Protein AF-A0A1C7I9Q0-F1 (afdb_monomer_lite)

Structure (mmCIF, N/CA/C/O backbone):
data_AF-A0A1C7I9Q0-F1
#
_entry.id   AF-A0A1C7I9Q0-F1
#
loop_
_atom_site.group_PDB
_atom_site.id
_atom_site.type_symbol
_atom_site.label_atom_id
_atom_site.label_alt_id
_atom_site.label_comp_id
_atom_site.label_asym_id
_atom_site.label_entity_id
_atom_site.label_seq_id
_atom_site.pdbx_PDB_ins_code
_atom_site.Cartn_x
_atom_site.Cartn_y
_atom_site.Cartn_z
_atom_site.occupancy
_atom_site.B_iso_or_equiv
_atom_site.auth_seq_id
_atom_site.auth_comp_id
_atom_site.auth_asym_id
_atom_site.auth_atom_id
_atom_site.pdbx_PDB_model_num
ATOM 1 N N . MET A 1 1 ? 4.141 -6.464 14.739 1.00 82.06 1 MET A N 1
ATOM 2 C CA . MET A 1 1 ? 3.468 -5.251 14.259 1.00 82.06 1 MET A CA 1
ATOM 3 C C . MET A 1 1 ? 2.076 -5.661 13.773 1.00 82.06 1 MET A C 1
ATOM 5 O O . MET A 1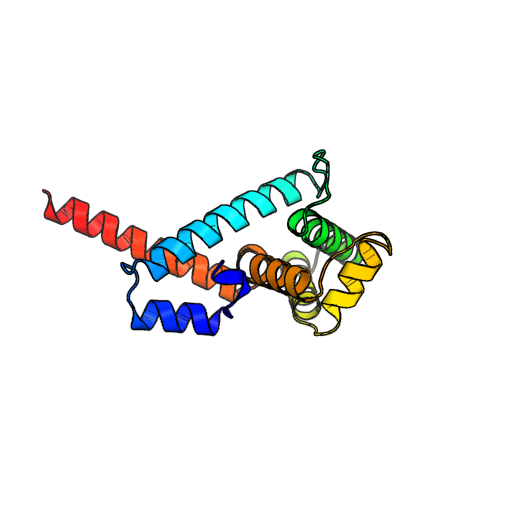 1 ? 1.941 -6.787 13.293 1.00 82.06 1 MET A O 1
ATOM 9 N N . TYR A 1 2 ? 1.028 -4.889 14.077 1.00 86.94 2 TYR A N 1
ATOM 10 C CA . TYR A 1 2 ? -0.375 -5.216 13.763 1.00 86.94 2 TYR A CA 1
ATOM 11 C C . TYR A 1 2 ? -0.584 -5.373 12.254 1.00 86.94 2 TYR A C 1
ATOM 13 O O . TYR A 1 2 ? -1.171 -6.362 11.822 1.00 86.94 2 TYR A O 1
ATOM 21 N N . LEU A 1 3 ? 0.000 -4.474 11.464 1.00 85.62 3 LEU A N 1
ATOM 22 C CA . LEU A 1 3 ? -0.082 -4.434 10.005 1.00 85.62 3 LEU A CA 1
ATOM 23 C C . LEU A 1 3 ? 0.580 -5.644 9.322 1.00 85.62 3 LEU A C 1
ATOM 25 O O . LEU A 1 3 ? 0.310 -5.917 8.162 1.00 85.62 3 LEU A O 1
ATOM 29 N N . GLU A 1 4 ? 1.441 -6.390 10.021 1.00 83.06 4 GLU A N 1
ATOM 30 C CA . GLU A 1 4 ? 2.060 -7.624 9.500 1.00 83.06 4 GLU A CA 1
ATOM 31 C C . GLU A 1 4 ? 1.244 -8.884 9.813 1.00 83.06 4 GLU A C 1
ATOM 33 O O . GLU A 1 4 ? 1.512 -9.958 9.272 1.00 83.06 4 GLU A O 1
ATOM 38 N N . ARG A 1 5 ? 0.334 -8.795 10.787 1.00 84.88 5 ARG A N 1
ATOM 39 C CA . ARG A 1 5 ? -0.348 -9.951 11.389 1.00 84.88 5 ARG A CA 1
ATOM 40 C C . ARG A 1 5 ? -1.840 -9.966 11.121 1.00 84.88 5 ARG A C 1
ATOM 42 O O . ARG A 1 5 ? -2.438 -11.028 11.249 1.00 84.88 5 ARG A O 1
ATOM 49 N N . MET A 1 6 ? -2.408 -8.808 10.817 1.00 86.44 6 MET A N 1
ATOM 50 C CA . MET A 1 6 ? -3.830 -8.604 10.618 1.00 86.44 6 MET A CA 1
ATOM 51 C C . MET A 1 6 ? -4.057 -7.949 9.262 1.00 86.44 6 MET A C 1
ATOM 53 O O . MET A 1 6 ? -3.278 -7.109 8.809 1.00 86.44 6 MET A O 1
ATOM 57 N N . THR A 1 7 ? -5.141 -8.347 8.621 1.00 85.00 7 THR A N 1
ATOM 58 C CA . THR A 1 7 ? -5.667 -7.707 7.422 1.00 85.00 7 THR A CA 1
ATOM 59 C C . THR A 1 7 ? -6.297 -6.357 7.763 1.00 85.00 7 THR A C 1
ATOM 61 O O . THR A 1 7 ? -6.607 -6.060 8.918 1.00 85.00 7 THR A O 1
ATOM 64 N N . ILE A 1 8 ? -6.515 -5.533 6.738 1.00 84.12 8 ILE A N 1
ATOM 65 C CA . ILE A 1 8 ? -7.165 -4.222 6.877 1.00 84.12 8 ILE A CA 1
ATOM 66 C C . ILE A 1 8 ? -8.559 -4.364 7.510 1.00 84.12 8 ILE A C 1
ATOM 68 O O . ILE A 1 8 ? -8.910 -3.578 8.389 1.00 84.12 8 ILE A O 1
ATOM 72 N N . ASP A 1 9 ? -9.320 -5.388 7.116 1.00 86.69 9 ASP A N 1
ATOM 73 C CA . ASP A 1 9 ? -10.661 -5.646 7.649 1.00 86.69 9 ASP A CA 1
ATOM 74 C C . ASP A 1 9 ? -10.617 -6.044 9.132 1.00 86.69 9 ASP A C 1
ATOM 76 O O . ASP A 1 9 ? -11.370 -5.501 9.938 1.00 86.69 9 ASP A O 1
ATOM 80 N N . GLU A 1 10 ? -9.680 -6.913 9.523 1.00 90.62 10 GLU A N 1
ATOM 81 C CA . GLU A 1 10 ? -9.492 -7.303 10.927 1.00 90.62 10 GLU A CA 1
ATOM 82 C C . GLU A 1 10 ? -9.035 -6.123 11.795 1.00 90.62 10 GLU A C 1
ATOM 84 O O . GLU A 1 10 ? -9.452 -5.994 12.946 1.00 90.62 10 GLU A O 1
ATOM 89 N N . ILE A 1 11 ? -8.179 -5.245 11.262 1.00 89.56 11 ILE A N 1
ATOM 90 C CA . ILE A 1 11 ? -7.752 -4.021 11.953 1.00 89.56 11 ILE A CA 1
ATOM 91 C C . ILE A 1 11 ? -8.944 -3.089 12.156 1.00 89.56 11 ILE A C 1
ATOM 93 O O . ILE A 1 11 ? -9.132 -2.552 13.248 1.00 89.56 11 ILE A O 1
ATOM 97 N N . ARG A 1 12 ? -9.762 -2.909 11.119 1.00 87.06 12 ARG A N 1
ATOM 98 C CA . ARG A 1 12 ? -10.961 -2.082 11.191 1.00 87.06 12 ARG A CA 1
ATOM 99 C C . ARG A 1 12 ? -11.947 -2.628 12.224 1.00 87.06 12 ARG A C 1
ATOM 101 O O . ARG A 1 12 ? -12.391 -1.869 13.078 1.00 87.06 12 ARG A O 1
ATOM 108 N N . GLU A 1 13 ? -12.232 -3.927 12.203 1.00 91.19 13 GLU A N 1
ATOM 109 C CA . GLU A 1 13 ? -13.110 -4.579 13.182 1.00 91.19 13 GLU A CA 1
ATOM 110 C C . GLU A 1 13 ? -12.553 -4.472 14.614 1.00 91.19 13 GLU A C 1
ATOM 112 O O . GLU A 1 13 ? -13.288 -4.202 15.571 1.00 91.19 13 GLU A O 1
ATOM 117 N N . LEU A 1 14 ? -11.233 -4.610 14.783 1.00 91.75 14 LEU A N 1
ATOM 118 C CA . LEU A 1 14 ? -10.575 -4.413 16.074 1.00 91.75 14 LEU A CA 1
ATOM 119 C C . LEU A 1 14 ? -10.771 -2.980 16.587 1.00 91.75 14 LEU A C 1
ATOM 121 O O . LEU A 1 14 ? -11.105 -2.790 17.754 1.00 91.75 14 LEU A O 1
ATOM 125 N N . ILE A 1 15 ? -10.602 -1.972 15.733 1.00 89.94 15 ILE A N 1
ATOM 126 C CA . ILE A 1 15 ? -10.779 -0.566 16.117 1.00 89.94 15 ILE A CA 1
ATOM 127 C C . ILE A 1 15 ? -12.254 -0.251 16.395 1.00 89.94 15 ILE A C 1
ATOM 129 O O . ILE A 1 15 ? -12.553 0.411 17.388 1.00 89.94 15 ILE A O 1
ATOM 133 N N . GLU A 1 16 ? -13.181 -0.745 15.573 1.00 88.12 16 GLU A N 1
ATOM 134 C CA . GLU A 1 16 ? -14.624 -0.566 15.777 1.00 88.12 16 GLU A CA 1
ATOM 135 C C . GLU A 1 16 ? -15.091 -1.209 17.096 1.00 88.12 16 GLU A C 1
ATOM 137 O O . GLU A 1 16 ? -15.904 -0.625 17.813 1.00 88.12 16 GLU A O 1
ATOM 142 N N . SER A 1 17 ? -14.535 -2.368 17.466 1.00 92.75 17 SER A N 1
ATOM 143 C CA . SER A 1 17 ? -14.893 -3.078 18.703 1.00 92.75 17 SER A CA 1
ATOM 144 C C . SER A 1 17 ? -14.226 -2.519 19.965 1.00 92.75 17 SER A C 1
ATOM 146 O O . SER A 1 17 ? -14.853 -2.476 21.025 1.00 92.75 17 SER A O 1
ATOM 148 N N . LYS A 1 18 ? -12.959 -2.097 19.886 1.00 90.75 18 LYS A N 1
ATOM 149 C CA . LYS A 1 18 ? -12.181 -1.579 21.029 1.00 90.75 18 LYS A CA 1
ATOM 150 C C . LYS A 1 18 ? -12.328 -0.072 21.223 1.00 90.75 18 LYS A C 1
ATOM 152 O O . LYS A 1 18 ? -12.072 0.436 22.314 1.00 90.75 18 LYS A O 1
ATOM 157 N N . GLY A 1 19 ? -12.749 0.632 20.180 1.00 86.06 19 GLY A N 1
ATOM 158 C CA . GLY A 1 19 ? -12.837 2.081 20.119 1.00 86.06 19 GLY A CA 1
ATOM 159 C C . GLY A 1 19 ? -11.521 2.743 19.705 1.00 86.06 19 GLY A C 1
ATOM 160 O O . GLY A 1 19 ? -10.423 2.262 19.986 1.00 86.06 19 GLY A O 1
ATOM 161 N N . TYR A 1 20 ? -11.638 3.920 19.091 1.00 85.38 20 TYR A N 1
ATOM 162 C CA . TYR A 1 20 ? -10.515 4.715 18.574 1.00 85.38 20 TYR A CA 1
ATOM 163 C C . TYR A 1 20 ? -9.562 5.268 19.653 1.00 85.38 20 TYR A C 1
ATOM 165 O O . TYR A 1 20 ? -8.468 5.715 19.327 1.00 85.38 20 TYR A O 1
ATOM 173 N N . GLN A 1 21 ? -9.958 5.238 20.933 1.00 82.69 21 GLN A N 1
ATOM 174 C CA . GLN A 1 21 ? -9.106 5.606 22.078 1.00 82.69 21 GLN A CA 1
ATOM 175 C C . GLN A 1 21 ? -8.382 4.414 22.713 1.00 82.69 21 GLN A C 1
ATOM 177 O O . GLN A 1 21 ? -7.651 4.583 23.689 1.00 82.69 21 GLN A O 1
ATOM 182 N N . SER A 1 22 ? -8.614 3.205 22.205 1.00 89.25 22 SER A N 1
ATOM 183 C CA . SER A 1 22 ? -7.950 2.015 22.719 1.00 89.25 22 SER A CA 1
ATOM 184 C C . SER A 1 22 ? -6.440 2.083 22.505 1.00 89.25 22 SER A C 1
ATOM 186 O O . SER A 1 22 ? -5.934 2.756 21.601 1.00 89.25 22 SER A O 1
ATOM 188 N N . PHE A 1 23 ? -5.711 1.351 23.346 1.00 89.44 23 PHE A N 1
ATOM 189 C CA . PHE A 1 23 ? -4.272 1.185 23.180 1.00 89.44 23 PHE A CA 1
ATOM 190 C C . PHE A 1 23 ? -3.949 0.567 21.812 1.00 89.44 23 PHE A C 1
ATOM 192 O O . PHE A 1 23 ? -3.001 0.981 21.151 1.00 89.44 23 PHE A O 1
ATOM 199 N N . GLU A 1 24 ? -4.776 -0.379 21.365 1.00 90.94 24 GLU A N 1
ATOM 200 C CA . GLU A 1 24 ? -4.678 -1.035 20.067 1.00 90.94 24 GLU A CA 1
ATOM 201 C C . GLU A 1 24 ? -4.771 -0.026 18.914 1.00 90.94 24 GLU A C 1
ATOM 203 O O . GLU A 1 24 ? -3.885 -0.003 18.061 1.00 90.94 24 GLU A O 1
ATOM 208 N N . ALA A 1 25 ? -5.777 0.855 18.915 1.00 88.56 25 ALA A N 1
ATOM 209 C CA . ALA A 1 25 ? -5.946 1.872 17.875 1.00 88.56 25 ALA A CA 1
ATOM 210 C C . ALA A 1 25 ? -4.766 2.860 17.820 1.00 88.56 25 ALA A C 1
ATOM 212 O O . ALA A 1 25 ? -4.290 3.196 16.735 1.00 88.56 25 ALA A O 1
ATOM 213 N N . MET A 1 26 ? -4.255 3.287 18.979 1.00 88.69 26 MET A N 1
ATOM 214 C CA . MET A 1 26 ? -3.087 4.174 19.052 1.00 88.69 26 MET A CA 1
ATOM 215 C C . MET A 1 26 ? -1.811 3.494 18.544 1.00 88.69 26 MET A C 1
ATOM 217 O O . MET A 1 26 ? -1.051 4.103 17.794 1.00 88.69 26 MET A O 1
ATOM 221 N N . ALA A 1 27 ? -1.596 2.225 18.902 1.00 91.44 27 ALA A N 1
ATOM 222 C CA . ALA A 1 27 ? -0.456 1.450 18.422 1.00 91.44 27 ALA A CA 1
ATOM 223 C C . ALA A 1 27 ? -0.516 1.231 16.902 1.00 91.44 27 ALA A C 1
ATOM 225 O O . ALA A 1 27 ? 0.497 1.371 16.220 1.00 91.44 27 ALA A O 1
ATOM 226 N N . ILE A 1 28 ? -1.704 0.939 16.360 1.00 90.38 28 ILE A N 1
ATOM 227 C CA . ILE A 1 28 ? -1.926 0.816 14.913 1.00 90.38 28 ILE A CA 1
ATOM 228 C C . ILE A 1 28 ? -1.625 2.140 14.207 1.00 90.38 28 ILE A C 1
ATOM 230 O O . ILE A 1 28 ? -0.945 2.139 13.185 1.00 90.38 28 ILE A O 1
ATOM 234 N N . LEU A 1 29 ? -2.082 3.271 14.750 1.00 88.88 29 LEU A N 1
ATOM 235 C CA . LEU A 1 29 ? -1.790 4.577 14.165 1.00 88.88 29 LEU A CA 1
ATOM 236 C C . LEU A 1 29 ? -0.290 4.862 14.110 1.00 88.88 29 LEU A C 1
ATOM 238 O O . LEU A 1 29 ? 0.212 5.282 13.070 1.00 88.88 29 LEU A O 1
ATOM 242 N N . GLU A 1 30 ? 0.410 4.664 15.225 1.00 89.75 30 GLU A N 1
ATOM 243 C CA . GLU A 1 30 ? 1.852 4.892 15.293 1.00 89.75 30 GLU A CA 1
ATOM 244 C C . GLU A 1 30 ? 2.588 4.005 14.281 1.00 89.75 30 GLU A C 1
ATOM 246 O O . GLU A 1 30 ? 3.494 4.458 13.579 1.00 89.75 30 GLU A O 1
ATOM 251 N N . GLU A 1 31 ? 2.160 2.751 14.152 1.00 90.75 31 GLU A N 1
ATOM 252 C CA . GLU A 1 31 ? 2.712 1.806 13.190 1.00 90.75 31 GLU A CA 1
ATOM 253 C C . GLU A 1 31 ? 2.462 2.234 11.738 1.00 90.75 31 GLU A C 1
ATOM 255 O O . GLU A 1 31 ? 3.385 2.183 10.918 1.00 90.75 31 GLU A O 1
ATOM 260 N N . ILE A 1 32 ? 1.254 2.712 11.422 1.00 89.19 32 ILE A N 1
ATOM 261 C CA . ILE A 1 32 ? 0.925 3.249 10.099 1.00 89.19 32 ILE A CA 1
ATOM 262 C C . ILE A 1 32 ? 1.762 4.496 9.806 1.00 89.19 32 ILE A C 1
ATOM 264 O O . ILE A 1 32 ? 2.353 4.593 8.732 1.00 89.19 32 ILE A O 1
ATOM 268 N N . GLU A 1 33 ? 1.845 5.450 10.734 1.00 89.25 33 GLU A N 1
ATOM 269 C CA . GLU A 1 33 ? 2.581 6.697 10.521 1.00 89.25 33 GLU A CA 1
ATOM 270 C C . GLU A 1 33 ? 4.082 6.440 10.333 1.00 89.25 33 GLU A C 1
ATOM 272 O O . GLU A 1 33 ? 4.712 7.027 9.447 1.00 89.25 33 GLU A O 1
ATOM 277 N N . ASN A 1 34 ? 4.657 5.527 11.116 1.00 89.25 34 ASN A N 1
ATOM 278 C CA . ASN A 1 34 ? 6.058 5.144 10.984 1.00 89.25 34 ASN A CA 1
ATOM 279 C C . ASN A 1 34 ? 6.326 4.424 9.662 1.00 89.25 34 ASN A C 1
ATOM 281 O O . ASN A 1 34 ? 7.249 4.814 8.945 1.00 89.25 34 ASN A O 1
ATOM 285 N N . SER A 1 35 ? 5.495 3.441 9.301 1.00 89.19 35 SER A N 1
ATOM 286 C CA . SER A 1 35 ? 5.615 2.731 8.020 1.00 89.19 35 SER A CA 1
ATOM 287 C C . SER A 1 35 ? 5.485 3.708 6.857 1.00 89.19 35 SER A C 1
ATOM 289 O O . SER A 1 35 ? 6.320 3.726 5.954 1.00 89.19 35 SER A O 1
ATOM 291 N N . LYS A 1 36 ? 4.507 4.619 6.933 1.00 89.25 36 LYS A N 1
ATOM 292 C CA . LYS A 1 36 ? 4.284 5.620 5.901 1.00 89.25 36 LYS A CA 1
ATOM 293 C C . LYS A 1 36 ? 5.512 6.509 5.700 1.00 89.25 36 LYS A C 1
ATOM 295 O O . LYS A 1 36 ? 5.960 6.697 4.574 1.00 89.25 36 LYS A O 1
ATOM 300 N N . ARG A 1 37 ? 6.089 7.021 6.793 1.00 89.38 37 ARG A N 1
ATOM 301 C CA . ARG A 1 37 ? 7.302 7.856 6.754 1.00 89.38 37 ARG A CA 1
ATOM 302 C C . ARG A 1 37 ? 8.500 7.118 6.161 1.00 89.38 37 ARG A C 1
ATOM 304 O O . ARG A 1 37 ? 9.276 7.743 5.443 1.00 89.38 37 ARG A O 1
ATOM 311 N N . ILE A 1 38 ? 8.676 5.835 6.479 1.00 88.94 38 ILE A N 1
ATOM 312 C CA . ILE A 1 38 ? 9.766 5.011 5.936 1.00 88.94 38 ILE A CA 1
ATOM 313 C C . ILE A 1 38 ? 9.599 4.871 4.424 1.00 88.94 38 ILE A C 1
ATOM 315 O O . ILE A 1 38 ? 10.495 5.239 3.667 1.00 88.94 38 ILE A O 1
ATOM 319 N N . TYR A 1 39 ? 8.427 4.438 3.970 1.00 89.12 39 TYR A N 1
ATOM 320 C CA . TYR A 1 39 ? 8.171 4.254 2.547 1.00 89.12 39 TYR A CA 1
ATOM 321 C C . TYR A 1 39 ? 8.208 5.563 1.757 1.00 89.12 39 TYR A C 1
ATOM 323 O O . TYR A 1 39 ? 8.788 5.586 0.678 1.00 89.12 39 TYR A O 1
ATOM 331 N N . ASP A 1 40 ? 7.675 6.666 2.291 1.00 89.81 40 ASP A N 1
ATOM 332 C CA . ASP A 1 40 ? 7.762 7.986 1.649 1.00 89.81 40 ASP A CA 1
ATOM 333 C C . ASP A 1 40 ? 9.222 8.414 1.450 1.00 89.81 40 ASP A C 1
ATOM 335 O O . ASP A 1 40 ? 9.586 8.922 0.387 1.00 89.81 40 ASP A O 1
ATOM 339 N N . ARG A 1 41 ? 10.083 8.174 2.449 1.00 89.44 41 ARG A N 1
ATOM 340 C CA . ARG A 1 41 ? 11.523 8.449 2.342 1.00 89.44 41 ARG A CA 1
ATOM 341 C C . ARG A 1 41 ? 12.188 7.565 1.300 1.00 89.44 41 ARG A C 1
ATOM 343 O O . ARG A 1 41 ? 12.930 8.086 0.474 1.00 89.44 41 ARG A O 1
ATOM 350 N N . LEU A 1 42 ? 11.906 6.264 1.314 1.00 88.31 42 LEU A N 1
ATOM 351 C CA . LEU A 1 42 ? 12.455 5.321 0.344 1.00 88.31 42 LEU A CA 1
ATOM 352 C C . LEU A 1 42 ? 12.010 5.673 -1.078 1.00 88.31 42 LEU A C 1
ATOM 354 O O . LEU A 1 42 ? 12.847 5.734 -1.969 1.00 88.31 42 LEU A O 1
ATOM 358 N N . ILE A 1 43 ? 10.731 5.985 -1.296 1.00 88.69 43 ILE A N 1
ATOM 359 C CA . ILE A 1 43 ? 10.202 6.417 -2.598 1.00 88.69 43 ILE A CA 1
ATOM 360 C C . ILE A 1 43 ? 10.880 7.716 -3.047 1.00 88.69 43 ILE A C 1
ATOM 362 O O . ILE A 1 43 ? 11.334 7.806 -4.188 1.00 88.69 43 ILE A O 1
ATOM 366 N N . ALA A 1 44 ? 11.012 8.705 -2.158 1.00 88.75 44 ALA A N 1
ATOM 367 C CA . ALA A 1 44 ? 11.712 9.953 -2.465 1.00 88.75 44 ALA A CA 1
ATOM 368 C C . ALA A 1 44 ? 13.191 9.712 -2.822 1.00 88.75 44 ALA A C 1
ATOM 370 O O . ALA A 1 44 ? 13.707 10.323 -3.757 1.00 88.75 44 ALA A O 1
ATOM 371 N N . ALA A 1 45 ? 13.845 8.777 -2.131 1.00 87.00 45 ALA A N 1
ATOM 372 C CA . ALA A 1 45 ? 15.204 8.319 -2.405 1.00 87.00 45 ALA A CA 1
ATOM 373 C C . ALA A 1 45 ? 15.296 7.288 -3.551 1.00 87.00 45 ALA A C 1
ATOM 375 O O . ALA A 1 45 ? 16.363 6.718 -3.769 1.00 87.00 45 ALA A O 1
ATOM 376 N N . GLN A 1 46 ? 14.203 7.027 -4.281 1.00 84.62 46 GLN A N 1
ATOM 377 C CA . GLN A 1 46 ? 14.126 6.054 -5.382 1.00 84.62 46 GLN A CA 1
ATOM 378 C C . GLN A 1 46 ? 14.521 4.613 -4.990 1.00 84.62 46 GLN A C 1
ATOM 380 O O . GLN A 1 46 ? 15.017 3.842 -5.811 1.00 84.62 46 GLN A O 1
ATOM 385 N N . GLY A 1 47 ? 14.335 4.235 -3.725 1.00 79.88 47 GLY A N 1
ATOM 386 C CA . GLY A 1 47 ? 14.730 2.935 -3.179 1.00 79.88 47 GLY A CA 1
ATOM 387 C C . GLY A 1 47 ? 16.245 2.782 -2.991 1.00 79.88 47 GLY A C 1
ATOM 388 O O . GLY A 1 47 ? 16.774 1.668 -2.951 1.00 79.88 47 GLY A O 1
ATOM 389 N N . VAL A 1 48 ? 16.986 3.891 -2.914 1.00 75.06 48 VAL A N 1
ATOM 390 C CA . VAL A 1 48 ? 18.434 3.883 -2.680 1.00 75.06 48 VAL A CA 1
ATOM 391 C C . VAL A 1 48 ? 18.719 4.295 -1.237 1.00 75.06 48 VAL A C 1
ATOM 393 O O . VAL A 1 48 ? 19.012 5.453 -0.954 1.00 75.06 48 VAL A O 1
ATOM 396 N N . GLU A 1 49 ? 18.669 3.337 -0.310 1.00 63.25 49 GLU A N 1
ATOM 397 C CA . GLU A 1 49 ? 19.240 3.510 1.031 1.00 63.25 49 GLU A CA 1
ATOM 398 C C . GLU A 1 49 ? 20.594 2.796 1.154 1.00 63.25 49 GLU A C 1
ATOM 400 O O . GLU A 1 49 ? 20.715 1.585 0.970 1.00 63.25 49 GLU A O 1
ATOM 405 N N . ASN A 1 50 ? 21.631 3.573 1.481 1.00 54.31 50 ASN A N 1
ATOM 406 C CA . ASN A 1 50 ? 22.980 3.102 1.793 1.00 54.31 50 ASN A CA 1
ATOM 407 C C . ASN A 1 50 ? 23.086 2.778 3.293 1.00 54.31 50 ASN A C 1
ATOM 409 O O . ASN A 1 50 ? 23.666 3.554 4.047 1.00 54.31 50 ASN A O 1
ATOM 413 N N . VAL A 1 51 ? 22.548 1.641 3.748 1.00 44.72 51 VAL A N 1
ATOM 414 C CA . VAL A 1 51 ? 22.870 1.094 5.080 1.00 44.72 51 VAL A CA 1
ATOM 415 C C . VAL A 1 51 ? 22.832 -0.435 5.052 1.00 44.72 51 VAL A C 1
ATOM 417 O O . VAL A 1 51 ? 21.794 -1.026 5.290 1.00 44.72 51 VAL A O 1
ATOM 420 N N . GLY A 1 52 ? 23.976 -1.072 4.771 1.00 41.69 52 GLY A N 1
ATOM 421 C CA . GLY A 1 52 ? 24.451 -2.343 5.365 1.00 41.69 52 GLY A CA 1
ATOM 422 C C . GLY A 1 52 ? 23.642 -3.650 5.263 1.00 41.69 52 GLY A C 1
ATOM 423 O O . GLY A 1 52 ? 24.211 -4.710 5.491 1.00 41.69 52 GLY A O 1
ATOM 424 N N . ASN A 1 53 ? 22.362 -3.619 4.926 1.00 46.34 53 ASN A N 1
ATOM 425 C CA . ASN A 1 53 ? 21.481 -4.751 4.691 1.00 46.34 53 ASN A CA 1
ATOM 426 C C . ASN A 1 53 ? 20.273 -4.131 3.985 1.00 46.34 53 ASN A C 1
ATOM 428 O O . ASN A 1 53 ? 19.615 -3.285 4.583 1.00 46.34 53 ASN A O 1
ATOM 432 N N . ALA A 1 54 ? 20.019 -4.441 2.713 1.00 54.53 54 ALA A N 1
ATOM 433 C CA . ALA A 1 54 ? 18.830 -3.915 2.047 1.00 54.53 54 ALA A CA 1
ATOM 434 C C . ALA A 1 54 ? 17.605 -4.406 2.833 1.00 54.53 54 ALA A C 1
ATOM 436 O O . ALA A 1 54 ? 17.284 -5.593 2.783 1.00 54.53 54 ALA A O 1
ATOM 437 N N . GLY A 1 55 ? 16.998 -3.521 3.627 1.00 76.44 55 GLY A N 1
ATOM 438 C CA . GLY A 1 55 ? 15.820 -3.846 4.413 1.00 76.44 55 GLY A CA 1
ATOM 439 C C . GLY A 1 55 ? 14.697 -4.330 3.498 1.00 76.44 55 GLY A C 1
ATOM 440 O O . GLY A 1 55 ? 14.642 -3.987 2.311 1.00 76.44 55 GLY A O 1
ATOM 441 N N . LEU A 1 56 ? 13.836 -5.193 4.032 1.00 82.69 56 LEU A N 1
ATOM 442 C CA . LEU A 1 56 ? 12.673 -5.719 3.315 1.00 82.69 56 LEU A CA 1
ATOM 443 C C . LEU A 1 56 ? 11.807 -4.591 2.743 1.00 82.69 56 LEU A C 1
ATOM 445 O O . LEU A 1 56 ? 11.381 -4.668 1.596 1.00 82.69 56 LEU A O 1
ATOM 449 N N . ASP A 1 57 ? 11.622 -3.524 3.511 1.00 85.50 57 ASP A N 1
ATOM 450 C CA . ASP A 1 57 ? 10.988 -2.270 3.107 1.00 85.50 57 ASP A CA 1
ATOM 451 C C . ASP A 1 57 ? 11.587 -1.698 1.814 1.00 85.50 57 ASP A C 1
ATOM 453 O O . ASP A 1 57 ? 10.864 -1.420 0.853 1.00 85.50 57 ASP A O 1
ATOM 457 N N . ASN A 1 58 ? 12.914 -1.598 1.735 1.00 85.75 58 ASN A N 1
ATOM 458 C CA . ASN A 1 58 ? 13.596 -1.111 0.543 1.00 85.75 58 ASN A CA 1
ATOM 459 C C . ASN A 1 58 ? 13.441 -2.073 -0.648 1.00 85.75 58 ASN A C 1
ATOM 461 O O . ASN A 1 58 ? 13.249 -1.643 -1.784 1.00 85.75 58 ASN A O 1
ATOM 465 N N . ALA A 1 59 ? 13.481 -3.385 -0.411 1.00 85.81 59 ALA A N 1
ATOM 466 C CA . ALA A 1 59 ? 13.223 -4.380 -1.451 1.00 85.81 59 ALA A CA 1
ATOM 467 C C . ALA A 1 59 ? 11.821 -4.227 -2.069 1.00 85.81 59 ALA A C 1
ATOM 469 O O . ALA A 1 59 ? 11.695 -4.200 -3.297 1.00 85.81 59 ALA A O 1
ATOM 470 N N . ILE A 1 60 ? 10.791 -4.064 -1.232 1.00 88.38 60 ILE A N 1
ATOM 471 C CA . ILE A 1 60 ? 9.409 -3.845 -1.674 1.00 88.38 60 ILE A CA 1
ATOM 472 C C . ILE A 1 60 ? 9.284 -2.532 -2.451 1.00 88.38 60 ILE A C 1
ATOM 474 O O . ILE A 1 60 ? 8.727 -2.528 -3.551 1.00 88.38 60 ILE A O 1
ATOM 478 N N . VAL A 1 61 ? 9.853 -1.434 -1.943 1.00 89.38 61 VAL A N 1
ATOM 479 C CA . VAL A 1 61 ? 9.802 -0.128 -2.620 1.00 89.38 61 VAL A CA 1
ATOM 480 C C . VAL A 1 61 ? 10.528 -0.161 -3.965 1.00 89.38 61 VAL A C 1
ATOM 482 O O . VAL A 1 61 ? 10.016 0.370 -4.949 1.00 89.38 61 VAL A O 1
ATOM 485 N N . ARG A 1 62 ? 11.686 -0.821 -4.059 1.00 88.25 62 ARG A N 1
ATOM 486 C CA . ARG A 1 62 ? 12.409 -0.972 -5.332 1.00 88.25 62 ARG A CA 1
ATOM 487 C C . ARG A 1 62 ? 11.615 -1.782 -6.350 1.00 88.25 62 ARG A C 1
ATOM 489 O O . ARG A 1 62 ? 11.589 -1.399 -7.517 1.00 88.25 62 ARG A O 1
ATOM 496 N N . TYR A 1 63 ? 10.966 -2.867 -5.924 1.00 89.75 63 TYR A N 1
ATOM 497 C CA . TYR A 1 63 ? 10.095 -3.646 -6.806 1.00 89.75 63 TYR A CA 1
ATOM 498 C C . TYR A 1 63 ? 8.893 -2.815 -7.275 1.00 89.75 63 TYR A C 1
ATOM 500 O O . TYR A 1 63 ? 8.577 -2.798 -8.461 1.00 89.75 63 TYR A O 1
ATOM 508 N N . TYR A 1 64 ? 8.273 -2.062 -6.365 1.00 90.19 64 TYR A N 1
ATOM 509 C CA . TYR A 1 64 ? 7.181 -1.146 -6.686 1.00 90.19 64 TYR A CA 1
ATOM 510 C C . TYR A 1 64 ? 7.585 -0.093 -7.723 1.00 90.19 64 TYR A C 1
ATOM 512 O O . TYR A 1 64 ? 6.899 0.072 -8.728 1.00 90.19 64 TYR A O 1
ATOM 520 N N . LEU A 1 65 ? 8.707 0.599 -7.509 1.00 89.38 65 LEU A N 1
ATOM 521 C CA . LEU A 1 65 ? 9.198 1.621 -8.433 1.00 89.38 65 LEU A CA 1
ATOM 522 C C . LEU A 1 65 ? 9.555 1.027 -9.799 1.00 89.38 65 LEU A C 1
ATOM 524 O O . LEU A 1 65 ? 9.265 1.644 -10.819 1.00 89.38 65 LEU A O 1
ATOM 528 N N . PHE A 1 66 ? 10.128 -0.178 -9.819 1.00 90.44 66 PHE A N 1
ATOM 529 C CA . PHE A 1 66 ? 10.409 -0.908 -11.051 1.00 90.44 66 PHE A CA 1
ATOM 530 C C . PHE A 1 66 ? 9.130 -1.207 -11.844 1.00 90.44 66 PHE A C 1
ATOM 532 O O . PHE A 1 66 ? 9.059 -0.876 -13.024 1.00 90.44 66 PHE A O 1
ATOM 539 N N . GLN A 1 67 ? 8.102 -1.767 -11.200 1.00 88.88 67 GLN A N 1
ATOM 540 C CA . GLN A 1 67 ? 6.826 -2.052 -11.867 1.00 88.88 67 GLN A CA 1
ATOM 541 C C . GLN A 1 67 ? 6.104 -0.774 -12.309 1.00 88.88 67 GLN A C 1
ATOM 543 O O . GLN A 1 67 ? 5.529 -0.716 -13.395 1.00 88.88 67 GLN A O 1
ATOM 548 N N . LEU A 1 68 ? 6.173 0.284 -11.499 1.00 87.38 68 LEU A N 1
ATOM 549 C CA . LEU A 1 68 ? 5.629 1.591 -11.851 1.00 87.38 68 LEU A CA 1
ATOM 550 C C . LEU A 1 68 ? 6.284 2.155 -13.119 1.00 87.38 68 LEU A C 1
ATOM 552 O O . LEU A 1 68 ? 5.581 2.705 -13.964 1.00 87.38 68 LEU A O 1
ATOM 556 N N . ASP A 1 69 ? 7.604 2.031 -13.256 1.00 87.75 69 ASP A N 1
ATOM 557 C CA . ASP A 1 69 ? 8.343 2.480 -14.440 1.00 87.75 69 ASP A CA 1
ATOM 558 C C . ASP A 1 69 ? 8.000 1.646 -15.684 1.00 87.75 69 ASP A C 1
ATOM 560 O O . ASP A 1 69 ? 7.712 2.209 -16.742 1.00 87.75 69 ASP A O 1
ATOM 564 N N . GLN A 1 70 ? 7.905 0.318 -15.542 1.00 88.31 70 GLN A N 1
ATOM 565 C CA . GLN A 1 70 ? 7.464 -0.558 -16.632 1.00 88.31 70 GLN A CA 1
ATOM 566 C C . GLN A 1 70 ? 6.073 -0.167 -17.140 1.00 88.31 70 GLN A C 1
ATOM 568 O O . GLN A 1 70 ? 5.909 0.121 -18.326 1.00 88.31 70 GLN A O 1
ATOM 573 N N . LEU A 1 71 ? 5.091 -0.040 -16.243 1.00 84.62 71 LEU A N 1
ATOM 574 C CA . LEU A 1 71 ? 3.728 0.347 -16.616 1.00 84.62 71 LEU A CA 1
ATOM 575 C C . LEU A 1 71 ? 3.662 1.751 -17.228 1.00 84.62 71 LEU A C 1
ATOM 577 O O . LEU A 1 71 ? 2.882 1.975 -18.152 1.00 84.62 71 LEU A O 1
ATOM 581 N N . LYS A 1 72 ? 4.484 2.696 -16.754 1.00 82.62 72 LYS A N 1
ATOM 582 C CA . LYS A 1 72 ? 4.600 4.035 -17.354 1.00 82.62 72 LYS A CA 1
ATOM 583 C C . LYS A 1 72 ? 5.144 4.002 -18.777 1.00 82.62 72 LYS A C 1
ATOM 585 O O . LYS A 1 72 ? 4.753 4.840 -19.582 1.00 82.62 72 LYS A O 1
ATOM 590 N N . SER A 1 73 ? 6.049 3.073 -19.071 1.00 83.44 73 SER A N 1
ATOM 591 C CA . SER A 1 73 ? 6.632 2.925 -20.406 1.00 83.44 73 SER A CA 1
ATOM 592 C C . SER A 1 73 ? 5.683 2.251 -21.404 1.00 83.44 73 SER A C 1
ATOM 594 O O . SER A 1 73 ? 5.742 2.537 -22.598 1.00 83.44 73 SER A O 1
ATOM 596 N N . GLU A 1 74 ? 4.790 1.384 -20.920 1.00 83.69 74 GLU A N 1
ATOM 597 C CA . GLU A 1 74 ? 3.861 0.610 -21.752 1.00 83.69 74 GLU A CA 1
ATOM 598 C C . GLU A 1 74 ? 2.514 1.309 -21.971 1.00 83.69 74 GLU A C 1
ATOM 600 O O . GLU A 1 74 ? 1.873 1.128 -23.009 1.00 83.69 74 GLU A O 1
ATOM 605 N N . LEU A 1 75 ? 2.068 2.110 -21.002 1.00 76.25 75 LEU A N 1
ATOM 606 C CA . LEU A 1 75 ? 0.782 2.801 -21.034 1.00 76.25 75 LEU A CA 1
ATOM 607 C C . LEU A 1 75 ? 0.981 4.299 -21.288 1.00 76.25 75 LEU A C 1
ATOM 609 O O . LEU A 1 75 ? 1.995 4.862 -20.881 1.00 76.25 75 LEU A O 1
ATOM 613 N N . PRO A 1 76 ? 0.006 4.997 -21.902 1.00 68.06 76 PRO A N 1
ATOM 614 C CA . PRO A 1 76 ? 0.056 6.448 -22.056 1.00 68.06 76 PRO A CA 1
ATOM 615 C C . PRO A 1 76 ? -0.180 7.123 -20.696 1.00 68.06 76 PRO A C 1
ATOM 617 O O . PRO A 1 76 ? -1.229 7.706 -20.470 1.00 68.06 76 PRO A O 1
ATOM 620 N N . TYR A 1 77 ? 0.769 7.016 -19.764 1.00 69.06 77 TYR A N 1
ATOM 621 C CA . TYR A 1 77 ? 0.618 7.430 -18.366 1.00 69.06 77 TYR A CA 1
ATOM 622 C C . TYR A 1 77 ? 0.189 8.896 -18.220 1.00 69.06 77 TYR A C 1
ATOM 624 O O . TYR A 1 77 ? -0.679 9.214 -17.403 1.00 69.06 77 TYR A O 1
ATOM 632 N N . ASP A 1 78 ? 0.746 9.754 -19.077 1.00 68.81 78 ASP A N 1
ATOM 633 C CA . ASP A 1 78 ? 0.509 11.199 -19.105 1.00 68.81 78 ASP A CA 1
ATOM 634 C C . ASP A 1 78 ? -0.810 11.598 -19.809 1.00 68.81 78 ASP A C 1
ATOM 636 O O . ASP A 1 78 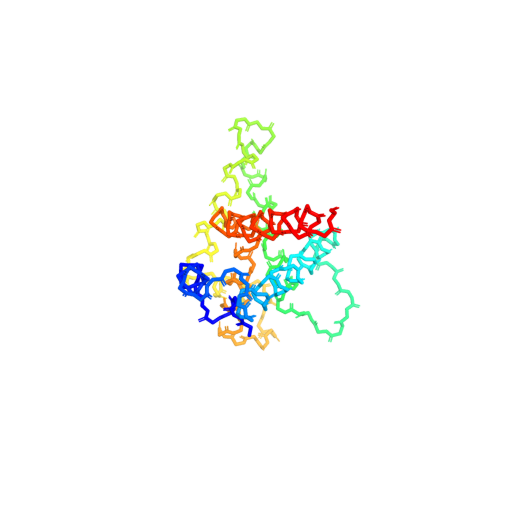? -1.122 12.784 -19.924 1.00 68.81 78 ASP A O 1
ATOM 640 N N . ALA A 1 79 ? -1.622 10.635 -20.270 1.00 69.19 79 ALA A N 1
ATOM 641 C CA . ALA A 1 79 ? -2.938 10.875 -20.865 1.00 69.19 79 ALA A CA 1
ATOM 642 C C . ALA A 1 79 ? -3.979 9.811 -20.444 1.00 69.19 79 ALA A C 1
ATOM 644 O O . ALA A 1 79 ? -3.665 8.735 -19.956 1.00 69.19 79 ALA A O 1
ATOM 645 N N . MET A 1 80 ? -5.273 10.105 -20.604 1.00 62.59 80 MET A N 1
ATOM 646 C CA . MET A 1 80 ? -6.371 9.135 -20.387 1.00 62.59 80 MET A CA 1
ATOM 647 C C . MET A 1 80 ? -6.467 8.501 -18.978 1.00 62.59 80 MET A C 1
ATOM 649 O O . MET A 1 80 ? -6.961 7.387 -18.828 1.00 62.59 80 MET A O 1
ATOM 653 N N . GLY A 1 81 ? -6.045 9.204 -17.923 1.00 66.62 81 GLY A N 1
ATOM 654 C CA . GLY A 1 81 ? -6.243 8.737 -16.543 1.00 66.62 81 GLY A CA 1
ATOM 655 C C . GLY A 1 81 ? -5.264 7.653 -16.079 1.00 66.62 81 GLY A C 1
ATOM 656 O O . GLY A 1 81 ? -5.502 7.040 -15.038 1.00 66.62 81 GLY A O 1
ATOM 657 N N . GLY A 1 82 ? -4.148 7.450 -16.793 1.00 68.56 82 GLY A N 1
ATOM 658 C CA . GLY A 1 82 ? -3.075 6.523 -16.408 1.00 68.56 82 GLY A CA 1
ATOM 659 C C . GLY A 1 82 ? -2.558 6.737 -14.981 1.00 68.56 82 GLY A C 1
ATOM 660 O O . GLY A 1 82 ? -2.343 5.769 -14.258 1.00 68.56 82 GLY A O 1
ATOM 661 N N . GLN A 1 83 ? -2.504 7.989 -14.521 1.00 67.75 83 GLN A N 1
ATOM 662 C CA . GLN A 1 83 ? -2.178 8.353 -13.135 1.00 67.75 83 GLN A CA 1
ATOM 663 C C . GLN A 1 83 ? -3.095 7.722 -12.065 1.00 67.75 83 GLN A C 1
ATOM 665 O O . GLN A 1 83 ? -2.696 7.616 -10.910 1.00 67.75 83 GLN A O 1
ATOM 670 N N . PHE A 1 84 ? -4.313 7.307 -12.431 1.00 71.06 84 PHE A N 1
ATOM 671 C CA . PHE A 1 84 ? -5.252 6.606 -11.548 1.00 71.06 84 PHE A CA 1
ATOM 672 C C . PHE A 1 84 ? -5.285 5.098 -11.825 1.00 71.06 84 PHE A C 1
ATOM 674 O O . PHE A 1 84 ? -5.394 4.305 -10.895 1.00 71.06 84 PHE A O 1
ATOM 681 N N . VAL A 1 85 ? -5.171 4.692 -13.095 1.00 74.12 85 VAL A N 1
ATOM 682 C CA . VAL A 1 85 ? -5.230 3.278 -13.506 1.00 74.12 85 VAL A CA 1
ATOM 683 C C . VAL A 1 85 ? -3.976 2.507 -13.089 1.00 74.12 85 VAL A C 1
ATOM 685 O O . VAL A 1 85 ? -4.085 1.384 -12.606 1.00 74.12 85 VAL A O 1
ATOM 688 N N . VAL A 1 86 ? -2.789 3.099 -13.232 1.00 76.06 86 VAL A N 1
ATOM 689 C CA . VAL A 1 86 ? -1.516 2.423 -12.935 1.00 76.06 86 VAL A CA 1
ATOM 690 C C . VAL A 1 86 ? -1.382 2.039 -11.457 1.00 76.06 86 VAL A C 1
ATOM 692 O O . VAL A 1 86 ? -1.063 0.879 -11.196 1.00 76.06 86 VAL A O 1
ATOM 695 N N . PRO A 1 87 ? -1.709 2.910 -10.481 1.00 73.69 87 PRO A N 1
ATOM 696 C CA . PRO A 1 87 ? -1.772 2.497 -9.079 1.00 73.69 87 PRO A CA 1
ATOM 697 C C . PRO A 1 87 ? -2.731 1.321 -8.823 1.00 73.69 87 PRO A C 1
ATOM 699 O O . PRO A 1 87 ? -2.394 0.418 -8.065 1.00 73.69 87 PRO A O 1
ATOM 702 N N . ILE A 1 88 ? -3.894 1.277 -9.487 1.00 77.38 88 ILE A N 1
ATOM 703 C CA . ILE A 1 88 ? -4.871 0.181 -9.326 1.00 77.38 88 ILE A CA 1
ATOM 704 C C . ILE A 1 88 ? -4.325 -1.145 -9.874 1.00 77.38 88 ILE A C 1
ATOM 706 O O . ILE A 1 88 ? -4.503 -2.187 -9.245 1.00 77.38 88 ILE A O 1
ATOM 710 N N . LEU A 1 89 ? -3.652 -1.128 -11.025 1.00 82.12 89 LEU A N 1
ATOM 711 C CA . LEU A 1 89 ? -3.045 -2.335 -11.598 1.00 82.12 89 LEU A CA 1
ATOM 712 C C . LEU A 1 89 ? -1.923 -2.875 -10.707 1.00 82.12 89 LEU A C 1
ATOM 714 O O . LEU A 1 89 ? -1.888 -4.072 -10.423 1.00 82.12 89 LEU A O 1
ATOM 718 N N . LEU A 1 90 ? -1.079 -1.983 -10.180 1.00 84.88 90 LEU A N 1
ATOM 719 C CA . LEU A 1 90 ? -0.065 -2.348 -9.190 1.00 84.88 90 LEU A CA 1
ATOM 720 C C . LEU A 1 90 ? -0.704 -2.973 -7.944 1.00 84.88 90 LEU A C 1
ATOM 722 O O . LEU A 1 90 ? -0.122 -3.874 -7.350 1.00 84.88 90 LEU A O 1
ATOM 726 N N . MET A 1 91 ? -1.923 -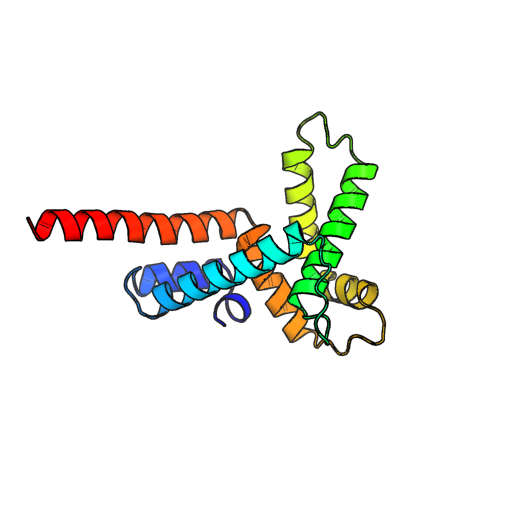2.569 -7.572 1.00 80.50 91 MET A N 1
ATOM 727 C CA . MET A 1 91 ? -2.612 -3.155 -6.417 1.00 80.50 91 MET A CA 1
ATOM 728 C C . MET A 1 91 ? -3.048 -4.569 -6.633 1.00 80.50 91 MET A C 1
ATOM 730 O O . MET A 1 91 ? -2.902 -5.409 -5.746 1.00 80.50 91 MET A O 1
ATOM 734 N N . GLN A 1 92 ? -3.594 -4.830 -7.807 1.00 82.44 92 GLN A N 1
ATOM 735 C CA . GLN A 1 92 ? -3.987 -6.176 -8.166 1.00 82.44 92 GLN A CA 1
ATOM 736 C C . GLN A 1 92 ? -2.766 -7.090 -8.196 1.00 82.44 92 GLN A C 1
ATOM 738 O O . GLN A 1 92 ? -2.844 -8.212 -7.707 1.00 82.44 92 GLN A O 1
ATOM 743 N N . GLU A 1 93 ? -1.626 -6.590 -8.677 1.00 86.19 93 GLU A N 1
ATOM 744 C CA . GLU A 1 93 ? -0.390 -7.359 -8.666 1.00 86.19 93 GLU A CA 1
ATOM 745 C C . GLU A 1 93 ? 0.137 -7.610 -7.248 1.00 86.19 93 GLU A C 1
ATOM 747 O O . GLU A 1 93 ? 0.476 -8.741 -6.916 1.00 86.19 93 GLU A O 1
ATOM 752 N N . PHE A 1 94 ? 0.177 -6.593 -6.386 1.00 87.31 94 PHE A N 1
ATOM 753 C CA . PHE A 1 94 ? 0.694 -6.745 -5.023 1.00 87.31 94 PHE A CA 1
ATOM 754 C C . PHE A 1 94 ? -0.198 -7.606 -4.120 1.00 87.31 94 PHE A C 1
ATOM 756 O O . PHE A 1 94 ? 0.278 -8.149 -3.125 1.00 87.31 94 PHE A O 1
ATOM 763 N N . ARG A 1 95 ? -1.480 -7.751 -4.466 1.00 83.81 95 ARG A N 1
ATOM 764 C CA . ARG A 1 95 ? -2.418 -8.664 -3.799 1.00 83.81 95 ARG A CA 1
ATOM 765 C C . ARG A 1 95 ? -2.381 -10.086 -4.365 1.00 83.81 95 ARG A C 1
ATOM 767 O O . ARG A 1 95 ? -2.974 -10.981 -3.762 1.00 83.81 95 ARG A O 1
ATOM 774 N N . ASP A 1 96 ? -1.729 -10.310 -5.505 1.00 88.25 96 ASP A N 1
ATOM 775 C CA . ASP A 1 96 ? -1.618 -11.642 -6.093 1.00 88.25 96 ASP A CA 1
ATOM 776 C C . ASP A 1 96 ? -0.761 -12.557 -5.211 1.00 88.25 96 ASP A C 1
ATOM 778 O O . ASP A 1 96 ? 0.302 -12.186 -4.724 1.00 88.25 96 ASP A O 1
ATOM 782 N N . SER A 1 97 ? -1.197 -13.803 -5.054 1.00 79.25 97 SER A N 1
ATOM 783 C CA . SER A 1 97 ? -0.492 -14.830 -4.282 1.00 79.25 97 SER A CA 1
ATOM 784 C C . SER A 1 97 ? 0.948 -15.079 -4.758 1.00 79.25 97 SER A C 1
ATOM 786 O O . SER A 1 97 ? 1.805 -15.424 -3.943 1.00 79.25 97 SER A O 1
ATOM 788 N N . GLY A 1 98 ? 1.230 -14.853 -6.048 1.00 88.19 98 GLY A N 1
ATOM 789 C CA . GLY A 1 98 ? 2.558 -14.995 -6.650 1.00 88.19 98 GLY A CA 1
ATOM 790 C C . GLY A 1 98 ? 3.511 -13.817 -6.417 1.00 88.19 98 GLY A C 1
ATOM 791 O O . GLY A 1 98 ? 4.683 -13.904 -6.794 1.00 88.19 98 GLY A O 1
ATOM 792 N N . ILE A 1 99 ? 3.063 -12.719 -5.793 1.00 89.31 99 ILE A N 1
ATOM 793 C CA . ILE A 1 99 ? 3.888 -11.516 -5.595 1.00 89.31 99 ILE A CA 1
ATOM 794 C C . ILE A 1 99 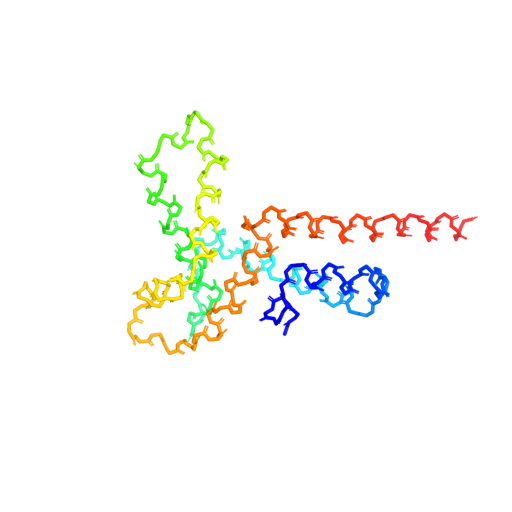? 5.172 -11.804 -4.815 1.00 89.31 99 ILE A C 1
ATOM 796 O O . ILE A 1 99 ? 6.225 -11.243 -5.108 1.00 89.31 99 ILE A O 1
ATOM 800 N N . VAL A 1 100 ? 5.107 -12.717 -3.845 1.00 88.81 100 VAL A N 1
ATOM 801 C CA . VAL A 1 100 ? 6.239 -13.039 -2.972 1.00 88.81 100 VAL A CA 1
ATOM 802 C C . VAL A 1 100 ? 7.392 -13.625 -3.775 1.00 88.81 100 VAL A C 1
ATOM 804 O O . VAL A 1 100 ? 8.545 -13.247 -3.567 1.00 88.81 100 VAL A O 1
ATOM 807 N N . ASP A 1 101 ? 7.083 -14.503 -4.728 1.00 88.69 101 ASP A N 1
ATOM 808 C CA . ASP A 1 101 ? 8.087 -15.112 -5.592 1.00 88.69 101 ASP A CA 1
ATOM 809 C C . ASP A 1 101 ? 8.635 -14.112 -6.611 1.00 88.69 101 ASP A C 1
ATOM 811 O O . ASP A 1 101 ? 9.838 -14.114 -6.874 1.00 88.69 101 ASP A O 1
ATOM 815 N N . LYS A 1 102 ? 7.800 -13.198 -7.122 1.00 89.88 102 LYS A N 1
ATOM 816 C CA . LYS A 1 102 ? 8.246 -12.111 -8.008 1.00 89.88 102 LYS A CA 1
ATOM 817 C C . LYS A 1 102 ? 9.216 -11.161 -7.304 1.00 89.88 102 LYS A C 1
ATOM 819 O O . LYS A 1 102 ? 10.300 -10.902 -7.824 1.00 89.88 102 LYS A O 1
ATOM 824 N N . VAL A 1 103 ? 8.869 -10.703 -6.099 1.00 87.31 103 VAL A N 1
ATOM 825 C CA . VAL A 1 103 ? 9.732 -9.854 -5.262 1.00 87.31 103 VAL A CA 1
ATOM 826 C C . VAL A 1 103 ? 11.029 -10.586 -4.924 1.00 87.31 103 VAL A C 1
ATOM 828 O O . VAL A 1 103 ? 12.113 -10.035 -5.099 1.00 87.31 103 VAL A O 1
ATOM 831 N N . ARG A 1 104 ? 10.948 -11.854 -4.503 1.00 85.69 104 ARG A N 1
ATOM 832 C CA . ARG A 1 104 ? 12.131 -12.673 -4.203 1.00 85.69 104 ARG A CA 1
ATOM 833 C C . ARG A 1 104 ? 13.038 -12.822 -5.425 1.00 85.69 104 ARG A C 1
ATOM 835 O O . ARG A 1 104 ? 14.249 -12.647 -5.311 1.00 85.69 104 ARG A O 1
ATOM 842 N N . SER A 1 105 ? 12.463 -13.103 -6.594 1.00 86.38 105 SER A N 1
ATOM 843 C CA . SER A 1 105 ? 13.206 -13.198 -7.852 1.00 86.38 105 SER A CA 1
ATOM 844 C C . SER A 1 105 ? 13.863 -11.869 -8.227 1.00 86.38 105 SER A C 1
ATOM 846 O O . SER A 1 105 ? 14.987 -11.874 -8.725 1.00 86.38 105 SER A O 1
ATOM 848 N N . PHE A 1 106 ? 13.197 -10.740 -7.974 1.00 86.44 106 PHE A N 1
ATOM 849 C CA . PHE A 1 106 ? 13.729 -9.401 -8.227 1.00 86.44 106 PHE A CA 1
ATOM 850 C C . PHE A 1 106 ? 14.906 -9.049 -7.306 1.00 86.44 106 PHE A C 1
ATOM 852 O O . PHE A 1 106 ? 15.908 -8.499 -7.761 1.00 86.44 106 PHE A O 1
ATOM 859 N N . CYS A 1 107 ? 14.824 -9.400 -6.020 1.00 78.75 107 CYS A N 1
ATOM 860 C CA . CYS A 1 107 ? 15.908 -9.184 -5.057 1.00 78.75 107 CYS A CA 1
ATOM 861 C C . CYS A 1 107 ? 17.122 -10.096 -5.297 1.00 78.75 107 CYS A C 1
ATOM 863 O O . CYS A 1 107 ? 18.227 -9.789 -4.846 1.00 78.75 107 CYS A O 1
ATOM 865 N N . GLY A 1 108 ? 16.924 -11.190 -6.032 1.00 73.06 108 GLY A N 1
ATOM 866 C CA . GLY A 1 108 ? 17.959 -12.140 -6.404 1.00 73.06 108 GLY A CA 1
ATOM 867 C C . GLY A 1 108 ? 18.193 -13.244 -5.361 1.00 73.06 108 GLY A C 1
ATOM 868 O O . GLY A 1 108 ? 17.754 -13.156 -4.214 1.00 73.06 108 GLY A O 1
ATOM 869 N N . PRO A 1 109 ? 18.928 -14.304 -5.741 1.00 61.62 109 PRO A N 1
ATOM 870 C CA . PRO A 1 109 ? 19.046 -15.549 -4.972 1.00 61.62 109 PRO A CA 1
ATOM 871 C C . PRO A 1 109 ? 19.793 -15.427 -3.632 1.00 61.62 109 PRO A C 1
ATOM 873 O O . PRO A 1 109 ? 19.742 -16.351 -2.827 1.00 61.62 109 PRO A O 1
ATOM 876 N N . ASN A 1 110 ? 20.473 -14.304 -3.378 1.00 54.97 110 ASN A N 1
ATOM 877 C CA . ASN A 1 110 ? 21.218 -14.051 -2.137 1.00 54.97 110 ASN A CA 1
ATOM 878 C C . ASN A 1 110 ? 20.389 -13.321 -1.066 1.00 54.97 110 ASN A C 1
ATOM 880 O O . ASN A 1 110 ? 20.877 -13.095 0.042 1.00 54.97 110 ASN A O 1
ATOM 884 N N . ALA A 1 111 ? 19.155 -12.928 -1.385 1.00 62.28 111 ALA A N 1
ATOM 885 C CA . ALA A 1 111 ? 18.245 -12.318 -0.432 1.00 62.28 111 ALA A CA 1
ATOM 886 C C . ALA A 1 111 ? 17.632 -13.427 0.443 1.00 62.28 111 ALA A C 1
ATOM 888 O O . ALA A 1 111 ? 16.657 -14.069 0.057 1.00 62.28 111 ALA A O 1
ATOM 889 N N . TYR A 1 112 ? 18.226 -13.685 1.614 1.00 64.12 112 TYR A N 1
ATOM 890 C CA . TYR A 1 112 ? 17.694 -14.603 2.633 1.00 64.12 112 TYR A CA 1
ATOM 891 C C . TYR A 1 112 ? 16.438 -14.015 3.292 1.00 64.12 112 TYR A C 1
ATOM 893 O O . TYR A 1 112 ? 16.438 -13.672 4.470 1.00 64.12 112 TYR A O 1
ATOM 901 N N . LEU A 1 113 ? 15.374 -13.853 2.513 1.00 71.81 113 LEU A N 1
ATOM 902 C CA . LEU A 1 113 ? 14.114 -13.273 2.953 1.00 71.81 113 LEU A CA 1
ATOM 903 C C . LEU A 1 113 ? 13.091 -14.391 3.132 1.00 71.81 113 LEU A C 1
ATOM 905 O O . LEU A 1 113 ? 12.758 -15.105 2.174 1.00 71.81 113 LEU A O 1
ATOM 909 N N . SER A 1 114 ? 12.581 -14.564 4.352 1.00 82.81 114 SER A N 1
ATOM 910 C CA . SER A 1 114 ? 11.530 -15.552 4.573 1.00 82.81 114 SER A CA 1
ATOM 911 C C . SER A 1 114 ? 10.238 -15.113 3.881 1.00 82.81 114 SER A C 1
ATOM 913 O O . SER A 1 114 ? 9.913 -13.930 3.797 1.00 82.81 114 SER A O 1
ATOM 915 N N . GLU A 1 115 ? 9.466 -16.082 3.387 1.00 85.00 115 GLU A N 1
ATOM 916 C CA . GLU A 1 115 ? 8.171 -15.811 2.748 1.00 85.00 115 GLU A CA 1
ATOM 917 C C . GLU A 1 115 ? 7.237 -15.013 3.668 1.00 85.00 115 GLU A C 1
ATOM 919 O O . GLU A 1 115 ? 6.529 -14.112 3.228 1.00 85.00 115 GLU A O 1
ATOM 924 N N . ARG A 1 116 ? 7.277 -15.322 4.968 1.00 85.44 116 ARG A N 1
ATOM 925 C CA . ARG A 1 116 ? 6.483 -14.648 5.992 1.00 85.44 116 ARG A CA 1
ATOM 926 C C . ARG A 1 116 ? 6.866 -13.178 6.141 1.00 85.44 116 ARG A C 1
ATOM 928 O O . ARG A 1 116 ? 5.977 -12.342 6.259 1.00 85.44 116 ARG A O 1
ATOM 935 N N . GLU A 1 117 ? 8.158 -12.873 6.156 1.00 85.31 117 GLU A N 1
ATOM 936 C CA . GLU A 1 117 ? 8.647 -11.498 6.267 1.00 85.31 117 GLU A CA 1
ATOM 937 C C . GLU A 1 117 ? 8.291 -10.678 5.027 1.00 85.31 117 GLU A C 1
ATOM 939 O O . GLU A 1 117 ? 7.793 -9.565 5.163 1.00 85.31 117 GLU A O 1
ATOM 944 N N . ILE A 1 118 ? 8.451 -11.252 3.827 1.00 87.44 118 ILE A N 1
ATOM 945 C CA . ILE A 1 118 ? 8.043 -10.595 2.578 1.00 87.44 118 ILE A CA 1
ATOM 946 C C . ILE A 1 118 ? 6.537 -10.318 2.592 1.00 87.44 118 ILE A C 1
ATOM 948 O O . ILE A 1 118 ? 6.123 -9.201 2.302 1.00 87.44 118 ILE A O 1
ATOM 952 N N . LYS A 1 119 ? 5.708 -11.302 2.968 1.00 89.00 119 LYS A N 1
ATOM 953 C CA . LYS A 1 119 ? 4.252 -11.110 3.070 1.00 89.00 119 LYS A CA 1
ATOM 954 C C . LYS A 1 119 ? 3.885 -10.017 4.068 1.00 89.00 119 LYS A C 1
ATOM 956 O O . LYS A 1 119 ? 3.031 -9.197 3.757 1.00 89.00 119 LYS A O 1
ATOM 961 N N . GLY A 1 120 ? 4.529 -9.990 5.234 1.00 88.75 120 GLY A N 1
ATOM 962 C CA . GLY A 1 120 ? 4.294 -8.957 6.243 1.00 88.75 120 GLY A CA 1
ATOM 963 C C . GLY A 1 120 ? 4.667 -7.560 5.744 1.00 88.75 120 GLY A C 1
ATOM 964 O O . GLY A 1 120 ? 3.913 -6.613 5.949 1.00 88.75 120 GLY A O 1
ATOM 965 N N . GLU A 1 121 ? 5.794 -7.432 5.043 1.00 89.62 121 GLU A N 1
ATOM 966 C CA . GLU A 1 121 ? 6.227 -6.158 4.468 1.00 89.62 121 GLU A CA 1
ATOM 967 C C . GLU A 1 121 ? 5.319 -5.692 3.326 1.00 89.62 121 GLU A C 1
ATOM 969 O O . GLU A 1 121 ? 4.937 -4.526 3.278 1.00 89.62 121 GLU A O 1
ATOM 974 N N . ILE A 1 122 ? 4.905 -6.609 2.447 1.00 89.50 122 ILE A N 1
ATOM 975 C CA . ILE A 1 122 ? 3.927 -6.324 1.393 1.00 89.50 122 ILE A CA 1
ATOM 976 C C . ILE A 1 122 ? 2.608 -5.877 2.015 1.00 89.50 122 ILE A C 1
ATOM 978 O O . ILE A 1 122 ? 2.078 -4.855 1.593 1.00 89.50 122 ILE A O 1
ATOM 982 N N . GLN A 1 123 ? 2.110 -6.584 3.038 1.00 88.00 123 GLN A N 1
ATOM 983 C CA . GLN A 1 123 ? 0.871 -6.236 3.737 1.00 88.00 123 GLN A CA 1
ATOM 984 C C . GLN A 1 123 ? 0.935 -4.819 4.322 1.00 88.00 123 GLN A C 1
ATOM 986 O O . GLN A 1 123 ? 0.004 -4.031 4.140 1.00 88.00 123 GLN A O 1
ATOM 991 N N . LYS A 1 124 ? 2.046 -4.465 4.977 1.00 88.75 124 LYS A N 1
ATOM 992 C CA . LYS A 1 124 ? 2.283 -3.102 5.467 1.00 88.75 124 LYS A CA 1
ATOM 993 C C . LYS A 1 124 ? 2.238 -2.095 4.327 1.00 88.75 124 LYS A C 1
ATOM 995 O O . LYS A 1 124 ? 1.452 -1.155 4.393 1.00 88.75 124 LYS A O 1
ATOM 1000 N N . PHE A 1 125 ? 3.020 -2.322 3.273 1.00 88.56 125 PHE A N 1
ATOM 1001 C CA . PHE A 1 125 ? 3.125 -1.413 2.135 1.00 88.56 125 PHE A CA 1
ATOM 1002 C C . PHE A 1 125 ? 1.779 -1.191 1.435 1.00 88.56 125 PHE A C 1
ATOM 1004 O O . PHE A 1 125 ? 1.401 -0.041 1.194 1.00 88.56 125 PHE A O 1
ATOM 1011 N N . ILE A 1 126 ? 1.004 -2.260 1.186 1.00 87.44 126 ILE A N 1
ATOM 1012 C CA . ILE A 1 126 ? -0.350 -2.132 0.628 1.00 87.44 126 ILE A CA 1
ATOM 1013 C C . ILE A 1 126 ? -1.242 -1.311 1.550 1.00 87.44 126 ILE A C 1
ATOM 1015 O O . ILE A 1 126 ? -1.883 -0.375 1.086 1.00 87.44 126 ILE A O 1
ATOM 1019 N N . THR A 1 127 ? -1.205 -1.574 2.857 1.00 85.62 127 THR A N 1
ATOM 1020 C CA . THR A 1 127 ? -2.081 -0.920 3.836 1.00 85.62 127 THR A CA 1
ATOM 1021 C C . THR A 1 127 ? -1.866 0.590 3.913 1.00 85.62 127 THR A C 1
ATOM 1023 O O . THR A 1 127 ? -2.776 1.304 4.313 1.00 85.62 127 THR A O 1
ATOM 1026 N N . VAL A 1 128 ? -0.700 1.118 3.540 1.00 84.69 128 VAL A N 1
ATOM 1027 C CA . VAL A 1 128 ? -0.427 2.552 3.728 1.00 84.69 128 VAL A CA 1
ATOM 1028 C C . VAL A 1 128 ? -0.308 3.364 2.442 1.00 84.69 128 VAL A C 1
ATOM 1030 O O . VAL A 1 128 ? -0.674 4.540 2.439 1.00 84.69 128 VAL A O 1
ATOM 1033 N N . HIS A 1 129 ? 0.165 2.770 1.347 1.00 80.69 129 HIS A N 1
ATOM 1034 C CA . HIS A 1 129 ? 0.569 3.533 0.153 1.00 80.69 129 HIS A CA 1
ATOM 1035 C C . HIS A 1 129 ? -0.233 3.230 -1.095 1.00 80.69 129 HIS A C 1
ATOM 1037 O O . HIS A 1 129 ? -0.288 4.025 -2.031 1.00 80.69 129 HIS A O 1
ATOM 1043 N N . LEU A 1 130 ? -0.777 2.035 -1.127 1.00 74.06 130 LEU A N 1
ATOM 1044 C CA . LEU A 1 130 ? -1.017 1.314 -2.354 1.00 74.06 130 LEU A CA 1
ATOM 1045 C C . LEU A 1 130 ? -2.526 0.997 -2.394 1.00 74.06 130 LEU A C 1
ATOM 1047 O O . LEU A 1 130 ? -3.196 1.259 -3.392 1.00 74.06 130 LEU A O 1
ATOM 1051 N N . ASP A 1 131 ? -3.097 0.547 -1.279 1.00 77.19 131 ASP A N 1
ATOM 1052 C CA . ASP A 1 131 ? -4.498 0.173 -1.152 1.00 77.19 131 ASP A CA 1
ATOM 1053 C C . ASP A 1 131 ? -5.412 1.371 -0.822 1.00 77.19 131 ASP A C 1
ATOM 1055 O O . ASP A 1 131 ? -5.234 2.005 0.224 1.00 77.19 131 ASP A O 1
ATOM 1059 N N . PRO A 1 132 ? -6.459 1.650 -1.627 1.00 73.06 132 PRO A N 1
ATOM 1060 C CA . PRO A 1 132 ? -7.479 2.637 -1.281 1.00 73.06 132 PRO A CA 1
ATOM 1061 C C . PRO A 1 132 ? -8.129 2.399 0.087 1.00 73.06 132 PRO A C 1
ATOM 1063 O O . PRO A 1 132 ? -8.409 3.362 0.794 1.00 73.06 132 PRO A O 1
ATOM 1066 N N . GLN A 1 133 ? -8.355 1.143 0.488 1.00 75.19 133 GLN A N 1
ATOM 1067 C CA . GLN A 1 133 ? -8.924 0.826 1.805 1.00 75.19 133 GLN A CA 1
ATOM 1068 C C . GLN A 1 133 ? -7.944 1.153 2.929 1.00 75.19 133 GLN A C 1
ATOM 1070 O O . GLN A 1 133 ? -8.352 1.626 3.984 1.00 75.19 133 GLN A O 1
ATOM 1075 N N . GLY A 1 134 ? -6.655 0.947 2.680 1.00 80.38 134 GLY A N 1
ATOM 1076 C CA . GLY A 1 134 ? -5.585 1.303 3.596 1.00 80.38 134 GLY A CA 1
ATOM 1077 C C . GLY A 1 134 ? -5.447 2.816 3.788 1.00 80.38 134 GLY A C 1
ATOM 1078 O O . GLY A 1 134 ? -5.374 3.308 4.914 1.00 80.38 134 GLY A O 1
ATOM 1079 N N . ILE A 1 135 ? -5.533 3.576 2.691 1.00 80.31 135 ILE A N 1
ATOM 1080 C CA . ILE A 1 135 ? -5.584 5.045 2.714 1.00 80.31 135 ILE A CA 1
ATOM 1081 C C . ILE A 1 135 ? -6.823 5.534 3.472 1.00 80.31 135 ILE A C 1
ATOM 1083 O O . ILE A 1 135 ? -6.699 6.422 4.314 1.00 80.31 135 ILE A O 1
ATOM 1087 N N . VAL A 1 136 ? -7.999 4.956 3.204 1.00 83.75 136 VAL A N 1
ATOM 1088 C CA . VAL A 1 136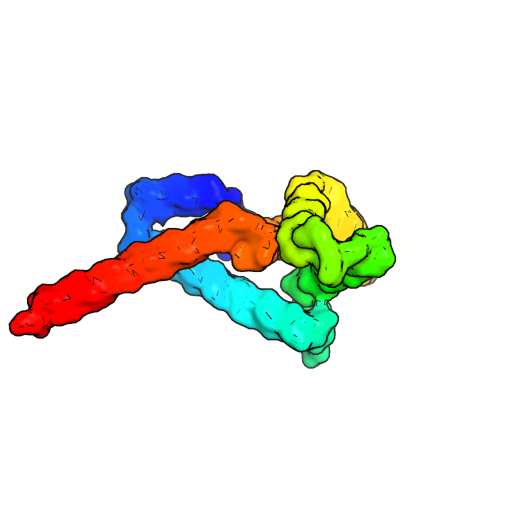 ? -9.241 5.295 3.917 1.00 83.75 136 VAL A CA 1
ATOM 1089 C C . VAL A 1 136 ? -9.103 4.991 5.404 1.00 83.75 136 VAL A C 1
ATOM 1091 O O . VAL A 1 136 ? -9.370 5.869 6.212 1.00 83.75 136 VAL A O 1
ATOM 1094 N N . LEU A 1 137 ? -8.591 3.817 5.773 1.00 84.00 137 LEU A N 1
ATOM 1095 C CA . LEU A 1 137 ? -8.350 3.455 7.168 1.00 84.00 137 LEU A CA 1
ATOM 1096 C C . LEU A 1 137 ? -7.399 4.447 7.854 1.00 84.00 137 LEU A C 1
ATOM 1098 O O . LEU A 1 137 ? -7.688 4.929 8.948 1.00 84.00 137 LEU A O 1
ATOM 1102 N N . TYR A 1 138 ? -6.284 4.800 7.210 1.00 86.38 138 TYR A N 1
ATOM 1103 C CA . TYR A 1 138 ? -5.365 5.812 7.730 1.00 86.38 138 TYR A CA 1
ATOM 1104 C C . TYR A 1 138 ? -6.057 7.169 7.925 1.00 86.38 138 TYR A C 1
ATOM 1106 O O . TYR A 1 138 ? -5.877 7.820 8.957 1.00 86.38 138 TYR A O 1
ATOM 1114 N N . MET A 1 139 ? -6.867 7.593 6.952 1.00 86.44 139 MET A N 1
ATOM 1115 C CA . MET A 1 139 ? -7.627 8.840 7.024 1.00 86.44 139 MET A CA 1
ATOM 1116 C C . MET A 1 139 ? -8.694 8.816 8.124 1.00 86.44 139 MET A C 1
ATOM 1118 O O . MET A 1 139 ? -8.817 9.805 8.846 1.00 86.44 139 MET A O 1
ATOM 1122 N N . ASP A 1 140 ? -9.415 7.709 8.293 1.00 86.56 140 ASP A N 1
ATOM 1123 C CA . ASP A 1 140 ? -10.455 7.537 9.310 1.00 86.56 140 ASP A CA 1
ATOM 1124 C C . ASP A 1 140 ? -9.861 7.634 10.720 1.00 86.56 140 ASP A C 1
ATOM 1126 O O . ASP A 1 140 ? -10.360 8.387 11.562 1.00 86.56 140 ASP A O 1
ATOM 1130 N N . ILE A 1 141 ? -8.735 6.955 10.969 1.00 85.06 141 ILE A N 1
ATOM 1131 C CA . ILE A 1 141 ? -8.038 7.011 12.262 1.00 85.06 141 ILE A CA 1
ATOM 1132 C C . ILE A 1 141 ? -7.592 8.450 12.576 1.00 85.06 141 ILE A C 1
ATOM 1134 O O . ILE A 1 141 ? -7.807 8.945 13.688 1.00 85.06 141 ILE A O 1
ATOM 1138 N N . LEU A 1 142 ? -7.015 9.160 11.601 1.00 84.56 142 LEU A N 1
ATOM 1139 C CA . LEU A 1 142 ? -6.623 10.562 11.777 1.00 84.56 142 LEU A CA 1
ATOM 1140 C C . LEU A 1 142 ? -7.825 11.489 11.997 1.00 84.56 142 LEU A C 1
ATOM 1142 O O . LEU A 1 142 ? -7.758 12.397 12.834 1.00 84.56 142 LEU A O 1
ATOM 1146 N N . GLY A 1 143 ? -8.919 11.277 11.266 1.00 85.50 143 GLY A N 1
ATOM 1147 C CA . GLY A 1 143 ? -10.154 12.050 11.385 1.00 85.50 143 GLY A CA 1
ATOM 1148 C C . GLY A 1 143 ? -10.748 11.951 12.788 1.00 85.50 143 GLY A C 1
ATOM 1149 O O . GLY A 1 143 ? -10.968 12.973 13.442 1.00 85.50 143 GLY A O 1
ATOM 1150 N N . HIS A 1 144 ? -10.888 10.730 13.307 1.00 85.62 144 HIS A N 1
ATOM 1151 C CA . HIS A 1 144 ? -11.414 10.496 14.652 1.00 85.62 144 HIS A CA 1
ATOM 1152 C C . HIS A 1 144 ? -10.559 11.140 15.750 1.00 85.62 144 HIS A C 1
ATOM 1154 O O . HIS A 1 144 ? -11.102 11.746 16.677 1.00 85.62 144 HIS A O 1
ATOM 1160 N N . LEU A 1 145 ? -9.229 11.101 15.635 1.00 78.94 145 LEU A N 1
ATOM 1161 C CA . LEU A 1 145 ? -8.355 11.803 16.580 1.00 78.94 145 LEU A CA 1
ATOM 1162 C C . LEU A 1 145 ? -8.487 13.323 16.506 1.00 78.94 145 LEU A C 1
ATOM 1164 O O . LEU A 1 145 ? -8.421 14.005 17.532 1.00 78.94 145 LEU A O 1
ATOM 1168 N N . SER A 1 146 ? -8.669 13.861 15.304 1.00 79.88 146 SER A N 1
ATOM 1169 C CA . SER A 1 146 ? -8.832 15.299 15.081 1.00 79.88 146 SER A CA 1
ATOM 1170 C C . SER A 1 146 ? -10.099 15.826 15.754 1.00 79.88 146 SER A C 1
ATOM 1172 O O . SER A 1 146 ? -10.068 16.865 16.417 1.00 79.88 146 SER A O 1
ATOM 1174 N N . ASP A 1 147 ? -11.201 15.088 15.631 1.00 81.50 147 ASP A N 1
ATOM 1175 C CA . ASP A 1 147 ? -12.488 15.449 16.226 1.00 81.50 147 ASP A CA 1
ATOM 1176 C C . ASP A 1 147 ? -12.465 15.386 17.754 1.00 81.50 147 ASP A C 1
ATOM 1178 O O . ASP A 1 147 ? -13.084 16.215 18.425 1.00 81.50 147 ASP A O 1
ATOM 1182 N N . MET A 1 148 ? -11.711 14.449 18.329 1.00 71.56 148 MET A N 1
ATOM 1183 C CA . MET A 1 148 ? -11.5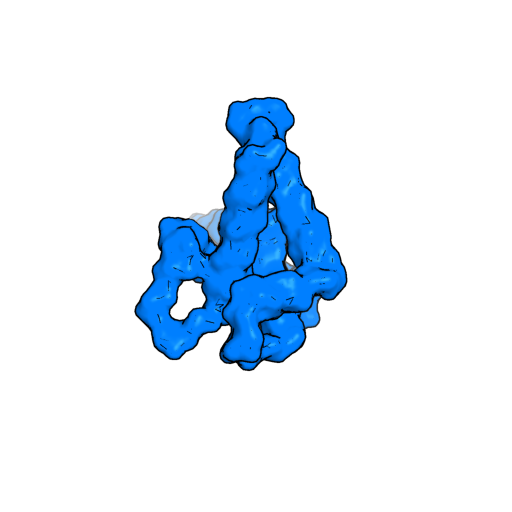25 14.389 19.777 1.00 71.56 148 MET A CA 1
ATOM 1184 C C . MET A 1 148 ? -10.655 15.525 20.309 1.00 71.56 148 MET A C 1
ATOM 1186 O O . MET A 1 148 ? -11.032 16.148 21.298 1.00 71.56 148 MET A O 1
ATOM 1190 N N . LYS A 1 149 ? -9.536 15.845 19.643 1.00 76.00 149 LYS A N 1
ATOM 1191 C CA . LYS A 1 149 ? -8.666 16.963 20.051 1.00 76.00 149 LYS A CA 1
ATOM 1192 C C . LYS A 1 149 ? -9.418 18.296 20.079 1.00 76.00 149 LYS A C 1
ATOM 1194 O O . LYS A 1 149 ? -9.140 19.135 20.930 1.00 76.00 149 LYS A O 1
ATOM 1199 N N . LYS A 1 150 ? -10.394 18.488 19.183 1.00 75.44 150 LYS A N 1
ATOM 1200 C CA . LYS A 1 150 ? -11.303 19.647 19.217 1.00 75.44 150 LYS A CA 1
ATOM 1201 C C . LYS A 1 150 ? -12.228 19.616 20.439 1.00 75.44 150 LYS A C 1
ATOM 1203 O O . LYS A 1 150 ? -12.289 20.601 21.165 1.00 75.44 150 LYS A O 1
ATOM 1208 N N . LYS A 1 151 ? -12.877 18.478 20.721 1.00 71.75 151 LYS A N 1
ATOM 1209 C CA . LYS A 1 151 ? -13.769 18.314 21.888 1.00 71.75 151 LYS A CA 1
ATOM 1210 C C . LYS A 1 151 ? -13.055 18.505 23.232 1.00 71.75 151 LYS A C 1
ATOM 1212 O O . LYS A 1 151 ? -13.636 19.080 24.146 1.00 71.75 151 LYS A O 1
ATOM 1217 N N . GLU A 1 152 ? -11.810 18.051 23.366 1.00 68.88 152 GLU A N 1
ATOM 1218 C CA . GLU A 1 152 ? -11.007 18.276 24.580 1.00 68.88 152 GLU A CA 1
ATOM 1219 C C . GLU A 1 152 ? -10.629 19.749 24.770 1.00 68.88 152 GLU A C 1
ATOM 1221 O O . GLU A 1 152 ? -10.626 20.245 25.896 1.00 68.88 152 GLU A O 1
ATOM 1226 N N . HIS A 1 153 ? -10.346 20.468 23.680 1.00 67.06 153 HIS A N 1
ATOM 1227 C CA . HIS A 1 153 ? -10.061 21.901 23.739 1.00 67.06 153 HIS A CA 1
ATOM 1228 C C . HIS A 1 153 ? -11.291 22.746 24.093 1.00 67.06 153 HIS A C 1
ATOM 1230 O O . HIS A 1 153 ? -11.139 23.746 24.795 1.00 67.06 153 HIS A O 1
ATOM 1236 N N . ASP A 1 154 ? -12.480 22.343 23.642 1.00 66.88 154 ASP A N 1
ATOM 1237 C CA . ASP A 1 154 ? -13.737 23.044 23.927 1.00 66.88 154 ASP A CA 1
ATOM 1238 C C . ASP A 1 154 ? -14.267 22.762 25.346 1.00 66.88 154 ASP A C 1
ATOM 1240 O O . ASP A 1 154 ? -14.870 23.643 25.947 1.00 66.88 154 ASP A O 1
ATOM 1244 N N . ASN A 1 155 ? -14.002 21.580 25.919 1.00 62.94 155 ASN A N 1
ATOM 1245 C CA . ASN A 1 155 ? -14.393 21.244 27.300 1.00 62.94 155 ASN A CA 1
ATOM 1246 C C . ASN A 1 155 ? -13.467 21.835 28.381 1.00 62.94 155 ASN A C 1
ATOM 1248 O O . ASN A 1 155 ? -13.851 21.884 29.548 1.00 62.94 155 ASN A O 1
ATOM 1252 N N . ASN A 1 156 ? -12.251 22.255 28.016 1.00 59.09 156 ASN A N 1
ATOM 1253 C CA . ASN A 1 156 ? -11.278 22.885 28.921 1.00 59.09 156 ASN A CA 1
ATOM 1254 C C . ASN A 1 156 ? -11.298 24.430 28.852 1.00 59.09 156 ASN A C 1
ATOM 1256 O O . ASN A 1 156 ? -10.350 25.078 29.306 1.00 59.09 156 ASN A O 1
ATOM 1260 N N . ARG A 1 157 ? -12.351 25.019 28.274 1.00 51.62 157 ARG A N 1
ATOM 1261 C CA . ARG A 1 157 ? -12.603 26.465 28.184 1.00 51.62 157 ARG A CA 1
ATOM 1262 C C . ARG A 1 157 ? -13.889 26.840 28.906 1.00 51.62 157 ARG A C 1
ATOM 1264 O O . ARG A 1 157 ? -13.903 27.960 29.462 1.00 51.62 157 ARG A O 1
#

Sequence (157 aa):
MYLERMTIDEIRELIESKGYQSFEAMAILEEIENSKRIYDRLIAAQGVENVGNAGLDNAIVRYYLFQLDQLKSELPYDAMGGQFVVPILLMQEFRDSGIVDKVRSFCGPNAYLSEREIKGEIQKFITVHLDPQGIVLYMDILGHLSDMKKKEHDNNR

Radius of gyration: 17.68 Å; chains: 1; bounding box: 39×42×51 Å

Secondary structure (DSSP, 8-state):
-GGGTS-HHHHHHHHHHH-TTSHHHHHHHHHHHHHHHHHHHHHHTTT---SSS--HHHHHHHHHHHHHHHHHHHTTTTSTTHHHHHHHHHHHHHTSTTHHHHHHHHH-TT----HHHHHHHHHHHIIIII-HHHHHHHHHHHHHHHHHHHHHHHHT-

Foldseek 3Di:
DCLLPDALVRLVVVCVVQDLPDPSNVVVLVLLVVLLVLLVVCVVVCLDDPDDASDLLSLVSNVLSVQLVVLVVVDVCVDDCVVPVSLVVVLVLLPDPCNLVVSDVSVPPPPPADSSNNSSSSSSCCLHPRPPSSVVSNVVSVVVVVVVVVVVVVVVD

pLDDT: mean 81.37, std 10.37, range [41.69, 92.75]

Organism: NCBI:txid1796616